Protein AF-A0A7M5V2E7-F1 (afdb_monomer_lite)

Sequence (126 aa):
MYTEDYQVAAVKSYFPLFDEYKKSYFVGEMIWNFADFATAQGTTRVAGNKKGLFTRSRQPKRIAYVIRERYRKMPSLNLVHTTDEEKKRTTANTKSLEEYDDLTDYNGETYYDQDFYERRCVGRWS

Secondary structure (DSSP, 8-state):
---HHHHHHHHHTTHHHHHHHTTTT------S-SB-B----BTTBTTSB---SB-TTSPBPHHHHHHHHHHHTSPP-------TTTHHHHTT----GGG----S-TT------HHHHH--------

Foldseek 3Di:
DDDLVVLQVVVVVCVVVLVVCVVPDRDDDDFPDQEFDADPDDPPAPRGDHRHCAYPQQAGGPNVVVVVVVVVLDDDPPPPPDDPVCVVVVVVPPDDSVVPPDCADVVRDRDPPPVSRVDRPPPPPD

Structure (mmCIF, N/CA/C/O backbone):
data_AF-A0A7M5V2E7-F1
#
_entry.id   AF-A0A7M5V2E7-F1
#
loop_
_atom_site.group_PDB
_atom_site.id
_atom_site.type_symbol
_atom_site.label_atom_id
_atom_site.label_alt_id
_atom_site.label_comp_id
_atom_site.label_asym_id
_atom_site.label_entity_id
_atom_site.label_seq_id
_atom_site.pdbx_PDB_ins_code
_atom_site.Cartn_x
_atom_site.Cartn_y
_atom_site.Cartn_z
_atom_site.occupancy
_atom_site.B_iso_or_equiv
_atom_site.auth_seq_id
_atom_site.auth_comp_id
_atom_site.auth_asym_id
_atom_site.auth_atom_id
_atom_site.pdbx_PDB_model_num
ATOM 1 N N . MET A 1 1 ? 8.260 -18.261 -7.944 1.00 64.12 1 MET A N 1
ATOM 2 C CA . MET A 1 1 ? 7.576 -17.304 -8.844 1.00 64.12 1 MET A CA 1
ATOM 3 C C . MET A 1 1 ? 6.959 -16.202 -7.992 1.00 64.12 1 MET A C 1
ATOM 5 O O . MET A 1 1 ? 6.424 -16.531 -6.943 1.00 64.12 1 MET A O 1
ATOM 9 N N . TYR A 1 2 ? 7.064 -14.929 -8.385 1.00 83.62 2 TYR A N 1
ATOM 10 C CA . TYR A 1 2 ? 6.437 -13.807 -7.667 1.00 83.62 2 TYR A CA 1
ATOM 11 C C . TYR A 1 2 ? 5.111 -13.452 -8.345 1.00 83.62 2 TYR A C 1
ATOM 13 O O . TYR A 1 2 ? 5.100 -13.258 -9.558 1.00 83.62 2 TYR A O 1
ATOM 21 N N . THR A 1 3 ? 4.012 -13.384 -7.589 1.00 92.19 3 THR A N 1
ATOM 22 C CA . THR A 1 3 ? 2.657 -13.165 -8.126 1.00 92.19 3 THR A CA 1
ATOM 23 C C . THR A 1 3 ? 1.930 -12.041 -7.392 1.00 92.19 3 THR A C 1
ATOM 25 O O . THR A 1 3 ? 2.241 -11.738 -6.237 1.00 92.19 3 THR A O 1
ATOM 28 N N . GLU A 1 4 ? 0.940 -11.430 -8.049 1.00 88.88 4 GLU A N 1
ATOM 29 C CA . GLU A 1 4 ? 0.069 -10.438 -7.402 1.00 88.88 4 GLU A CA 1
ATOM 30 C C . GLU A 1 4 ? -0.760 -11.055 -6.269 1.00 88.88 4 GLU A C 1
ATOM 32 O O . GLU A 1 4 ? -0.949 -10.431 -5.228 1.00 88.88 4 GLU A O 1
ATOM 37 N N . ASP A 1 5 ? -1.184 -12.309 -6.420 1.00 89.94 5 ASP A N 1
ATOM 38 C CA . ASP A 1 5 ? -1.934 -13.029 -5.388 1.00 89.94 5 ASP A CA 1
ATOM 39 C C . ASP A 1 5 ? -1.112 -13.231 -4.118 1.00 89.94 5 ASP A C 1
ATOM 41 O O . ASP A 1 5 ? -1.623 -13.055 -3.011 1.00 89.94 5 ASP A O 1
ATOM 45 N N . TYR A 1 6 ? 0.183 -13.522 -4.269 1.00 93.81 6 TYR A N 1
ATO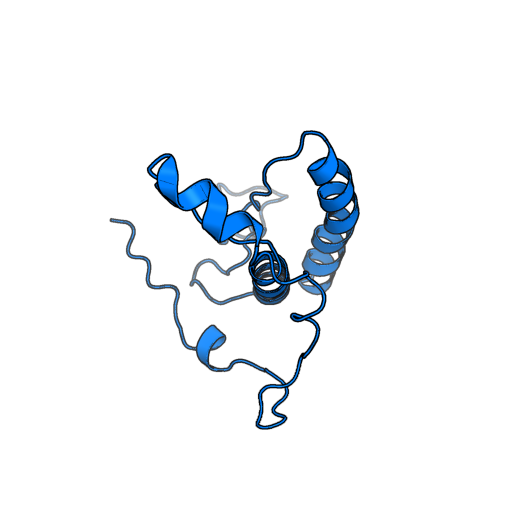M 46 C CA . TYR A 1 6 ? 1.093 -13.601 -3.136 1.00 93.81 6 TYR A CA 1
ATOM 47 C C . TYR A 1 6 ? 1.261 -12.237 -2.456 1.00 93.81 6 TYR A C 1
ATOM 49 O O . TYR A 1 6 ? 1.233 -12.165 -1.230 1.00 93.81 6 TYR A O 1
ATOM 57 N N . GLN A 1 7 ? 1.377 -11.147 -3.225 1.00 93.50 7 GLN A N 1
ATOM 58 C CA . GLN A 1 7 ? 1.426 -9.792 -2.663 1.00 93.50 7 GLN A CA 1
ATOM 59 C C . GLN A 1 7 ? 0.164 -9.487 -1.841 1.00 93.50 7 GLN A C 1
ATOM 61 O O . GLN A 1 7 ? 0.265 -8.961 -0.734 1.00 93.50 7 GLN A O 1
ATOM 66 N N . VAL A 1 8 ? -1.016 -9.854 -2.351 1.00 93.38 8 VAL A N 1
ATOM 67 C CA . VAL A 1 8 ? -2.289 -9.697 -1.636 1.00 93.38 8 VAL A CA 1
ATOM 68 C C . VAL A 1 8 ? -2.316 -10.515 -0.349 1.00 93.38 8 VAL A C 1
ATOM 70 O O . VAL A 1 8 ? -2.638 -9.964 0.703 1.00 93.38 8 VAL A O 1
ATOM 73 N N . ALA A 1 9 ? -1.970 -11.801 -0.411 1.00 93.38 9 ALA A N 1
ATOM 74 C CA . ALA A 1 9 ? -1.981 -12.685 0.751 1.00 93.38 9 ALA A CA 1
ATOM 75 C C . ALA A 1 9 ? -1.009 -12.209 1.842 1.00 93.38 9 ALA A C 1
ATOM 77 O O . ALA A 1 9 ? -1.395 -12.106 3.005 1.00 93.38 9 ALA A O 1
ATOM 78 N N . ALA A 1 10 ? 0.216 -11.847 1.451 1.00 93.94 10 ALA A N 1
ATOM 79 C CA . ALA A 1 10 ? 1.246 -11.376 2.368 1.00 93.94 10 ALA A CA 1
ATOM 80 C C . ALA A 1 10 ? 0.859 -10.062 3.056 1.00 93.94 10 ALA A C 1
ATOM 82 O O . ALA A 1 10 ? 1.109 -9.893 4.240 1.00 93.94 10 ALA A O 1
ATOM 83 N N . VAL A 1 11 ? 0.236 -9.117 2.346 1.00 94.31 11 VAL A N 1
ATOM 84 C CA . VAL A 1 11 ? -0.195 -7.861 2.977 1.00 94.31 11 VAL A CA 1
ATOM 85 C C . VAL A 1 11 ? -1.410 -8.091 3.881 1.00 94.31 11 VAL A C 1
ATOM 87 O O . VAL A 1 11 ? -1.439 -7.586 5.002 1.00 94.31 11 VAL A O 1
ATOM 90 N N . LYS A 1 12 ? -2.381 -8.906 3.443 1.00 94.19 12 LYS A N 1
ATOM 91 C CA . LYS A 1 12 ? -3.580 -9.227 4.234 1.00 94.19 12 LYS A CA 1
ATOM 92 C C . LYS A 1 12 ? -3.260 -9.905 5.563 1.00 94.19 12 LYS A C 1
ATOM 94 O O . LYS A 1 12 ? -3.975 -9.661 6.530 1.00 94.19 12 LYS A O 1
ATOM 99 N N . SER A 1 13 ? -2.199 -10.710 5.643 1.00 95.56 13 SER A N 1
ATOM 100 C CA . SER A 1 13 ? -1.828 -11.373 6.900 1.00 95.56 13 SER A CA 1
ATOM 101 C C . SER A 1 13 ? -1.414 -10.403 8.010 1.00 95.56 13 SER A C 1
ATOM 103 O O . SER A 1 13 ? -1.485 -10.770 9.177 1.00 95.56 13 SER A O 1
ATOM 105 N N . TYR A 1 14 ? -1.008 -9.170 7.683 1.00 95.06 14 TYR A N 1
ATOM 106 C CA . TYR A 1 14 ? -0.656 -8.166 8.692 1.00 95.06 14 TYR A CA 1
ATOM 107 C C . TYR A 1 14 ? -1.868 -7.425 9.270 1.00 95.06 14 TYR A C 1
ATOM 109 O O . TYR A 1 14 ? -1.781 -6.894 10.374 1.00 95.06 14 TYR A O 1
ATOM 117 N N . PHE A 1 15 ? -2.998 -7.385 8.557 1.00 94.31 15 PHE A N 1
ATOM 118 C CA . PHE A 1 15 ? -4.155 -6.579 8.960 1.00 94.31 15 PHE A CA 1
ATOM 119 C C . PHE A 1 15 ? -4.699 -6.917 10.355 1.00 94.31 15 PHE A C 1
ATOM 121 O O . PHE A 1 15 ? -4.881 -5.975 11.125 1.00 94.31 15 PHE A O 1
ATOM 128 N N . PRO A 1 16 ? -4.886 -8.199 10.738 1.00 93.12 16 PRO A N 1
ATOM 129 C CA . PRO A 1 16 ? -5.383 -8.530 12.073 1.00 93.12 16 PRO A CA 1
ATOM 130 C C . PRO A 1 16 ? -4.449 -8.048 13.187 1.00 93.12 16 PRO A C 1
ATOM 132 O O . PRO A 1 16 ? -4.918 -7.531 14.195 1.00 93.12 16 PRO A O 1
ATOM 135 N N . LEU A 1 17 ? -3.131 -8.148 12.977 1.00 94.88 17 LEU A N 1
ATOM 136 C CA . LEU A 1 17 ? -2.127 -7.684 13.939 1.00 94.88 17 LEU A CA 1
ATOM 137 C C . LEU A 1 17 ? -2.158 -6.162 14.086 1.00 94.88 17 LEU A C 1
ATOM 139 O O . LEU A 1 17 ? -2.095 -5.640 15.196 1.00 94.88 17 LEU A O 1
ATOM 143 N N . PHE A 1 18 ? -2.286 -5.434 12.974 1.00 94.19 18 PHE A N 1
ATOM 144 C CA . PHE A 1 18 ? -2.426 -3.980 13.026 1.00 94.19 18 PHE A CA 1
ATOM 145 C C . PHE A 1 18 ? -3.700 -3.573 13.762 1.00 94.19 18 PHE A C 1
ATOM 147 O O . PHE A 1 18 ? -3.660 -2.653 14.570 1.00 94.19 18 PHE A O 1
ATOM 154 N N . ASP A 1 19 ? -4.813 -4.266 13.532 1.00 91.19 19 ASP A N 1
ATOM 155 C CA . ASP A 1 19 ? -6.086 -3.955 14.184 1.00 91.19 19 ASP A CA 1
ATOM 156 C C . ASP A 1 19 ? -6.084 -4.315 15.680 1.00 91.19 19 ASP A C 1
ATOM 158 O O . ASP A 1 19 ? -6.719 -3.628 16.482 1.00 91.19 19 ASP A O 1
ATOM 162 N N . GLU A 1 20 ? -5.313 -5.326 16.086 1.00 92.88 20 GLU A N 1
ATOM 163 C CA . GLU A 1 20 ? -5.040 -5.617 17.494 1.00 92.88 20 GLU A CA 1
ATOM 164 C C . GLU A 1 20 ? -4.211 -4.503 18.147 1.00 92.88 20 GLU A C 1
ATOM 166 O O . GLU A 1 20 ? -4.619 -3.943 19.167 1.00 92.88 20 GLU A O 1
ATOM 171 N N . TYR A 1 21 ? -3.086 -4.116 17.539 1.00 92.62 21 TYR A N 1
ATOM 172 C CA . TYR A 1 21 ? -2.195 -3.105 18.114 1.00 92.62 21 TYR A CA 1
ATOM 173 C C . TYR A 1 21 ? -2.748 -1.677 18.043 1.00 92.62 21 TYR A C 1
ATOM 175 O O . TYR A 1 21 ? -2.341 -0.826 18.841 1.00 92.62 21 TYR A O 1
ATOM 183 N N . LYS A 1 22 ? -3.710 -1.398 17.152 1.00 90.00 22 LYS A N 1
ATOM 184 C CA . LYS A 1 22 ? -4.435 -0.112 17.111 1.00 90.00 22 LYS A CA 1
ATOM 185 C C . LYS A 1 22 ? -5.164 0.196 18.413 1.00 90.00 22 LYS A C 1
ATOM 187 O O . LYS A 1 22 ? -5.376 1.361 18.727 1.00 90.00 22 LYS A O 1
ATOM 192 N N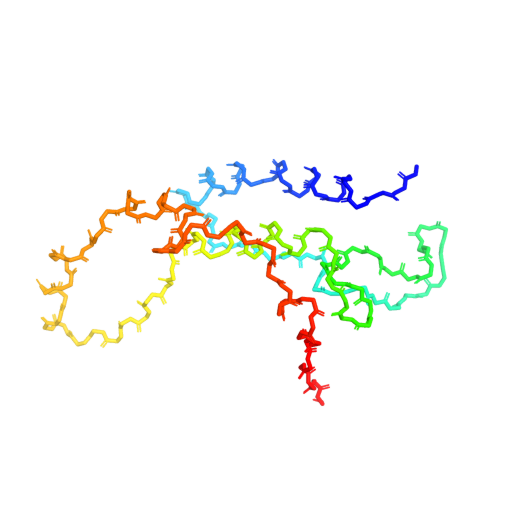 . LYS A 1 23 ? -5.523 -0.833 19.187 1.00 87.88 23 LYS A N 1
ATOM 193 C CA . LYS A 1 23 ? -6.205 -0.680 20.479 1.00 87.88 23 LYS A CA 1
ATOM 194 C C . LYS A 1 23 ? -5.289 -0.151 21.586 1.00 87.88 23 LYS A C 1
ATOM 196 O O . LYS A 1 23 ? -5.795 0.225 22.637 1.00 87.88 23 LYS A O 1
ATOM 201 N N . SER A 1 24 ? -3.970 -0.158 21.383 1.00 91.19 24 SER A N 1
ATOM 202 C CA . SER A 1 24 ? -2.994 0.174 22.426 1.00 91.19 24 SER A CA 1
ATOM 203 C C . SER A 1 24 ? -2.037 1.297 22.031 1.00 91.19 24 SER A C 1
ATOM 205 O O . SER A 1 24 ? -2.020 2.329 22.692 1.00 91.19 24 SER A O 1
ATOM 207 N N . TYR A 1 25 ? -1.230 1.118 20.983 1.00 89.75 25 TYR A N 1
ATOM 208 C CA . TYR A 1 25 ? -0.154 2.065 20.643 1.00 89.75 25 TYR A CA 1
ATOM 209 C C . TYR A 1 25 ? 0.085 2.258 19.140 1.00 89.75 25 TYR A C 1
ATOM 211 O O . TYR A 1 25 ? 0.852 3.137 18.747 1.00 89.75 25 TYR A O 1
ATOM 219 N N . PHE A 1 26 ? -0.530 1.450 18.276 1.00 90.38 26 PHE A N 1
ATOM 220 C CA . PHE A 1 26 ? -0.296 1.525 16.837 1.00 90.38 26 PHE A CA 1
ATOM 221 C C . PHE A 1 26 ? -1.198 2.578 16.187 1.00 90.38 26 PHE A C 1
ATOM 223 O O . PHE A 1 26 ? -2.401 2.387 16.048 1.00 90.38 26 PHE A O 1
ATOM 230 N N . VAL A 1 27 ? -0.610 3.694 15.760 1.00 88.19 27 VAL A N 1
ATOM 231 C CA . VAL A 1 27 ? -1.367 4.866 15.281 1.00 88.19 27 VAL A CA 1
ATOM 232 C C . VAL A 1 27 ? -1.519 4.949 13.761 1.00 88.19 27 VAL A C 1
ATOM 234 O O . VAL A 1 27 ? -2.274 5.785 13.272 1.00 88.19 27 VAL A O 1
ATOM 237 N N . GLY A 1 28 ? -0.827 4.108 12.987 1.00 89.69 28 GLY A N 1
ATOM 238 C CA . GLY A 1 28 ? -0.922 4.176 11.530 1.00 89.69 28 GLY A CA 1
ATOM 239 C C . GLY A 1 28 ? -0.100 3.137 10.777 1.00 89.69 28 GLY A C 1
ATOM 240 O O . GLY A 1 28 ? 0.898 2.622 11.271 1.00 89.69 28 GLY A O 1
ATOM 241 N N . GLU A 1 29 ? -0.524 2.862 9.545 1.00 92.25 29 GLU A N 1
ATOM 242 C CA . GLU A 1 29 ? 0.101 1.916 8.620 1.00 92.25 29 GLU A CA 1
ATOM 243 C C . GLU A 1 29 ? 0.448 2.612 7.292 1.00 92.25 29 GLU A C 1
ATOM 245 O O . GLU A 1 29 ? -0.410 3.197 6.628 1.00 92.25 29 GLU A O 1
ATOM 250 N N . MET A 1 30 ? 1.722 2.551 6.891 1.00 92.88 30 MET A N 1
ATOM 251 C CA . MET A 1 30 ? 2.208 3.115 5.629 1.00 92.88 30 MET A CA 1
ATOM 252 C C . MET A 1 30 ? 2.895 2.035 4.797 1.00 92.88 30 MET A C 1
ATOM 254 O O . MET A 1 30 ? 3.877 1.426 5.219 1.00 92.88 30 MET A O 1
ATOM 258 N N . ILE A 1 31 ? 2.373 1.795 3.595 1.00 93.31 31 ILE A N 1
ATOM 259 C CA . ILE A 1 31 ? 2.818 0.687 2.749 1.00 93.31 31 ILE A CA 1
ATOM 260 C C . ILE A 1 31 ? 4.039 1.084 1.928 1.00 93.31 31 ILE A C 1
ATOM 262 O O . ILE A 1 31 ? 4.041 2.092 1.220 1.00 93.31 31 ILE A O 1
ATOM 266 N N . TRP A 1 32 ? 5.055 0.221 1.948 1.00 94.62 32 TRP A N 1
ATOM 267 C CA . TRP A 1 32 ? 6.162 0.298 1.008 1.00 94.62 32 TRP A CA 1
ATOM 268 C C . TRP A 1 32 ? 5.865 -0.534 -0.251 1.00 94.62 32 TRP A C 1
ATOM 270 O O . TRP A 1 32 ? 5.811 -1.758 -0.182 1.00 94.62 32 TRP A O 1
ATOM 280 N N . ASN A 1 33 ? 5.712 0.046 -1.437 1.00 94.75 33 ASN A N 1
ATOM 281 C CA . ASN A 1 33 ? 5.766 1.472 -1.786 1.00 94.75 33 ASN A CA 1
ATOM 282 C C . ASN A 1 33 ? 4.468 1.853 -2.511 1.00 94.75 33 ASN A C 1
ATOM 284 O O . ASN A 1 33 ? 3.721 0.989 -2.967 1.00 94.75 33 ASN A O 1
ATOM 288 N N . PHE A 1 34 ? 4.206 3.145 -2.657 1.00 95.88 34 PHE A N 1
ATOM 289 C CA . PHE A 1 34 ? 3.140 3.630 -3.513 1.00 95.88 34 PHE A CA 1
ATOM 290 C C . PHE A 1 34 ? 3.282 3.088 -4.946 1.00 95.88 34 PHE A C 1
ATOM 292 O O . PHE A 1 34 ? 2.348 2.478 -5.454 1.00 95.88 34 PHE A O 1
ATOM 299 N N . ALA A 1 35 ? 4.452 3.185 -5.586 1.00 96.12 35 ALA A N 1
ATOM 300 C CA . ALA A 1 35 ? 4.656 2.571 -6.902 1.00 96.12 35 ALA A CA 1
ATOM 301 C C . ALA A 1 35 ? 6.025 1.930 -7.084 1.00 96.12 35 ALA A C 1
ATOM 303 O O . ALA A 1 35 ? 6.978 2.215 -6.360 1.00 96.12 35 ALA A O 1
ATOM 304 N N . ASP A 1 36 ? 6.106 1.076 -8.099 1.00 95.50 36 ASP A N 1
ATOM 305 C CA . ASP A 1 36 ? 7.366 0.516 -8.565 1.00 95.50 36 ASP A CA 1
ATOM 306 C C . ASP A 1 36 ? 8.325 1.627 -9.009 1.00 95.50 36 ASP A C 1
ATOM 308 O O . ASP A 1 36 ? 7.941 2.575 -9.700 1.00 95.50 36 ASP A O 1
ATOM 312 N N . PHE A 1 37 ? 9.598 1.480 -8.653 1.00 94.06 37 PHE A N 1
ATOM 313 C CA . PHE A 1 37 ? 10.635 2.468 -8.945 1.00 94.06 37 PHE A CA 1
ATOM 314 C C . PHE A 1 37 ? 11.934 1.802 -9.408 1.00 94.06 37 PHE A C 1
ATOM 316 O O . PHE A 1 37 ? 12.171 0.613 -9.176 1.00 94.06 37 PHE A O 1
ATOM 323 N N . ALA A 1 38 ? 12.770 2.566 -10.112 1.00 93.38 38 ALA A N 1
ATOM 324 C CA . ALA A 1 38 ? 14.040 2.076 -10.634 1.00 93.38 38 ALA A CA 1
ATOM 325 C C . ALA A 1 38 ? 15.077 1.923 -9.510 1.00 93.38 38 ALA A C 1
ATOM 327 O O . ALA A 1 38 ? 15.165 2.758 -8.616 1.00 93.38 38 ALA A O 1
ATOM 328 N N . THR A 1 39 ? 15.882 0.865 -9.574 1.00 91.69 39 THR A N 1
ATOM 329 C CA . THR A 1 39 ? 17.026 0.648 -8.677 1.00 91.69 39 THR A CA 1
ATOM 330 C C . THR A 1 39 ? 18.247 0.273 -9.502 1.00 91.69 39 THR A C 1
ATOM 332 O O . THR A 1 39 ? 18.101 -0.139 -10.655 1.00 91.69 39 THR A O 1
ATOM 335 N N . ALA A 1 40 ? 19.436 0.337 -8.898 1.00 90.31 40 ALA A N 1
ATOM 336 C CA . ALA A 1 40 ? 20.615 -0.314 -9.461 1.00 90.31 40 ALA A CA 1
ATOM 337 C C . ALA A 1 40 ? 20.333 -1.804 -9.740 1.00 90.31 40 ALA A C 1
ATOM 339 O O . ALA A 1 40 ? 19.474 -2.423 -9.091 1.00 90.31 40 ALA A O 1
ATOM 340 N N . GLN A 1 41 ? 21.039 -2.359 -10.726 1.00 86.50 41 GLN A N 1
ATOM 341 C CA . GLN A 1 41 ? 20.932 -3.773 -11.064 1.00 86.50 41 GLN A CA 1
ATOM 342 C C . GLN A 1 41 ? 21.418 -4.630 -9.894 1.00 86.50 41 GLN A C 1
ATOM 344 O O . GLN A 1 41 ? 22.401 -4.315 -9.229 1.00 86.50 41 GLN A O 1
ATOM 349 N N . GLY A 1 42 ? 20.707 -5.721 -9.638 1.00 84.88 42 GLY A N 1
ATOM 350 C CA . GLY A 1 42 ? 21.056 -6.671 -8.595 1.00 84.88 42 GLY A CA 1
ATOM 351 C C . GLY A 1 42 ? 20.257 -7.953 -8.757 1.00 84.88 42 GLY A C 1
ATOM 352 O O . GLY A 1 42 ? 19.161 -7.946 -9.318 1.00 84.88 42 GLY A O 1
ATOM 353 N N . THR A 1 43 ? 20.785 -9.054 -8.231 1.00 85.50 43 THR A N 1
ATOM 354 C CA . THR A 1 43 ? 20.181 -10.394 -8.347 1.00 85.50 43 THR A CA 1
ATOM 355 C C . THR A 1 43 ? 18.763 -10.470 -7.769 1.00 85.50 43 THR A C 1
ATOM 357 O O . THR A 1 43 ? 17.941 -11.247 -8.239 1.00 85.50 43 THR A O 1
ATOM 360 N N . THR A 1 44 ? 18.435 -9.615 -6.794 1.00 86.56 44 THR A N 1
ATOM 361 C CA . THR A 1 44 ? 17.107 -9.522 -6.155 1.00 86.56 44 THR A CA 1
ATOM 362 C C . THR A 1 44 ? 16.247 -8.361 -6.679 1.00 86.56 44 THR A C 1
ATOM 364 O O . THR A 1 44 ? 15.236 -7.997 -6.067 1.00 86.56 44 THR A O 1
ATOM 367 N N . ARG A 1 45 ? 16.659 -7.714 -7.778 1.00 82.31 45 ARG A N 1
ATOM 368 C CA . ARG A 1 45 ? 16.026 -6.515 -8.349 1.00 82.31 45 ARG A CA 1
ATOM 369 C C . ARG A 1 45 ? 15.648 -6.764 -9.802 1.00 82.31 45 ARG A C 1
ATOM 371 O O . ARG A 1 45 ? 16.345 -6.360 -10.729 1.00 82.31 45 ARG A O 1
ATOM 378 N N . VAL A 1 46 ? 14.510 -7.427 -9.994 1.00 81.62 46 VAL A N 1
ATOM 379 C CA . VAL A 1 46 ? 13.964 -7.727 -11.323 1.00 81.62 46 VAL A CA 1
ATOM 380 C C . VAL A 1 46 ? 13.464 -6.433 -11.972 1.00 81.62 46 VAL A C 1
ATOM 382 O O . VAL A 1 46 ? 12.331 -6.003 -11.747 1.00 81.62 46 VAL A O 1
ATOM 385 N N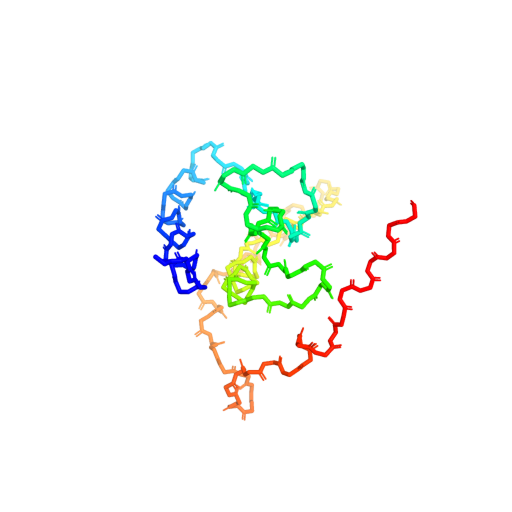 . ALA A 1 47 ? 14.337 -5.790 -12.752 1.00 81.75 47 ALA A N 1
ATOM 386 C CA . ALA A 1 47 ? 14.079 -4.510 -13.415 1.00 81.75 47 ALA A CA 1
ATOM 387 C C . ALA A 1 47 ? 13.572 -3.415 -12.446 1.00 81.75 47 ALA A C 1
ATOM 389 O O . ALA A 1 47 ? 12.583 -2.726 -12.718 1.00 81.75 47 ALA A O 1
ATOM 390 N N . GLY A 1 48 ? 14.243 -3.281 -11.296 1.00 89.25 48 GLY A N 1
ATOM 391 C CA . GLY A 1 48 ? 13.918 -2.308 -10.249 1.00 89.25 48 GLY A CA 1
ATOM 392 C C . GLY A 1 48 ? 13.229 -2.908 -9.018 1.00 89.25 48 GLY A C 1
ATOM 393 O O . GLY A 1 48 ? 13.293 -4.112 -8.756 1.00 89.25 48 GLY A O 1
ATOM 394 N N . ASN A 1 49 ? 12.565 -2.050 -8.241 1.00 92.06 49 ASN A N 1
ATOM 395 C CA . ASN A 1 49 ? 11.711 -2.442 -7.124 1.00 92.06 49 ASN A CA 1
ATOM 396 C C . ASN A 1 49 ? 10.272 -2.676 -7.613 1.00 92.06 49 ASN A C 1
ATOM 398 O O . ASN A 1 49 ? 9.701 -1.815 -8.279 1.00 92.06 49 ASN A O 1
ATOM 402 N N . LYS A 1 50 ? 9.697 -3.832 -7.257 1.00 92.94 50 LYS A N 1
ATOM 403 C CA . LYS A 1 50 ? 8.352 -4.271 -7.672 1.00 92.94 50 LYS A CA 1
ATOM 404 C C . LYS A 1 50 ? 7.328 -4.366 -6.531 1.00 92.94 50 LYS A C 1
ATOM 406 O O . LYS A 1 50 ? 6.301 -5.024 -6.676 1.00 92.94 50 LYS A O 1
ATOM 411 N N . LYS A 1 51 ? 7.613 -3.741 -5.382 1.00 93.94 51 LYS A N 1
ATOM 412 C CA . LYS A 1 51 ? 6.752 -3.743 -4.181 1.00 93.94 51 LYS A CA 1
ATOM 413 C C . LYS A 1 51 ? 5.632 -2.699 -4.236 1.00 93.94 51 LYS A C 1
ATOM 415 O O . LYS A 1 51 ? 4.894 -2.563 -3.269 1.00 93.94 51 LYS A O 1
ATOM 420 N N . GLY A 1 52 ? 5.518 -1.946 -5.330 1.00 95.38 52 GLY A N 1
ATOM 421 C CA . GLY A 1 52 ? 4.508 -0.911 -5.482 1.00 95.38 52 GLY A CA 1
ATOM 422 C C . GLY A 1 52 ? 3.087 -1.461 -5.397 1.00 95.38 52 GLY A C 1
ATOM 423 O O . GLY A 1 52 ? 2.830 -2.553 -5.916 1.00 95.38 52 GLY A O 1
ATOM 424 N N . LEU A 1 53 ? 2.172 -0.684 -4.810 1.00 95.56 53 LEU A N 1
ATOM 425 C CA . LEU A 1 53 ? 0.725 -0.851 -5.004 1.00 95.56 53 LEU A CA 1
ATOM 426 C C . LEU A 1 53 ? 0.342 -0.599 -6.467 1.00 95.56 53 LEU A C 1
ATOM 428 O O . LEU A 1 53 ? -0.529 -1.266 -7.022 1.00 95.56 53 LEU A O 1
ATOM 432 N N . PHE A 1 54 ? 1.046 0.340 -7.093 1.00 96.06 54 PHE A N 1
ATOM 433 C CA . PHE A 1 54 ? 0.931 0.670 -8.502 1.00 96.06 54 PHE A CA 1
ATOM 434 C C . PHE A 1 54 ? 2.187 0.245 -9.267 1.00 96.06 54 PHE A C 1
ATOM 436 O O . PHE A 1 54 ? 3.300 0.183 -8.732 1.00 96.06 54 PHE A O 1
ATOM 443 N N . THR A 1 55 ? 2.025 -0.004 -10.561 1.00 93.94 55 THR A N 1
ATOM 444 C CA . THR A 1 55 ? 3.154 -0.083 -11.488 1.00 93.94 55 THR A CA 1
ATOM 445 C C . THR A 1 55 ? 3.845 1.279 -11.598 1.00 93.94 55 THR A C 1
ATOM 447 O O . THR A 1 55 ? 3.306 2.317 -11.203 1.00 93.94 55 THR A O 1
ATOM 450 N N . ARG A 1 56 ? 5.041 1.307 -12.197 1.00 93.06 56 ARG A N 1
ATOM 451 C CA . ARG A 1 56 ? 5.777 2.560 -12.438 1.00 93.06 56 ARG A CA 1
ATOM 452 C C . ARG A 1 56 ? 4.962 3.558 -13.275 1.00 93.06 56 ARG A C 1
ATOM 454 O O . ARG A 1 56 ? 5.056 4.759 -13.047 1.00 93.06 56 ARG A O 1
ATOM 461 N N . SER A 1 57 ? 4.121 3.056 -14.182 1.00 93.62 57 SER A N 1
ATOM 462 C CA . SER A 1 57 ? 3.203 3.840 -15.024 1.00 93.62 57 SER A CA 1
ATOM 463 C C . SER A 1 57 ? 1.883 4.199 -14.328 1.00 93.62 57 SER A C 1
ATOM 465 O O . SER A 1 57 ? 0.933 4.606 -14.992 1.00 93.62 57 SER A O 1
ATOM 467 N N . ARG A 1 58 ? 1.811 4.038 -12.998 1.00 94.19 58 ARG A N 1
ATOM 46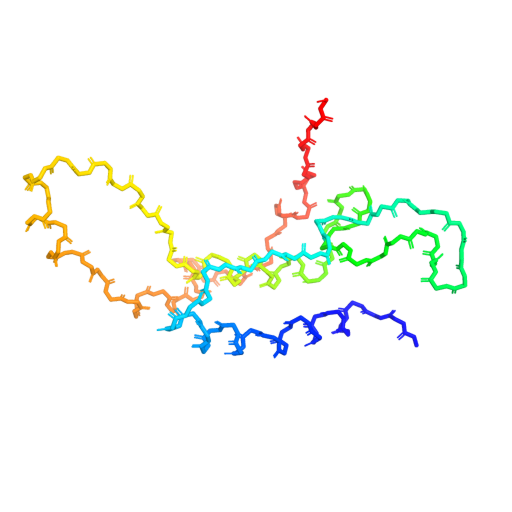8 C CA . ARG A 1 58 ? 0.636 4.339 -12.162 1.00 94.19 58 ARG A CA 1
ATOM 469 C C . ARG A 1 58 ? -0.609 3.521 -12.505 1.00 94.19 58 ARG A C 1
ATOM 471 O O . ARG A 1 58 ? -1.715 3.958 -12.222 1.00 94.19 58 ARG A O 1
ATOM 478 N N . GLN A 1 59 ? -0.423 2.333 -13.078 1.00 93.00 59 GLN A N 1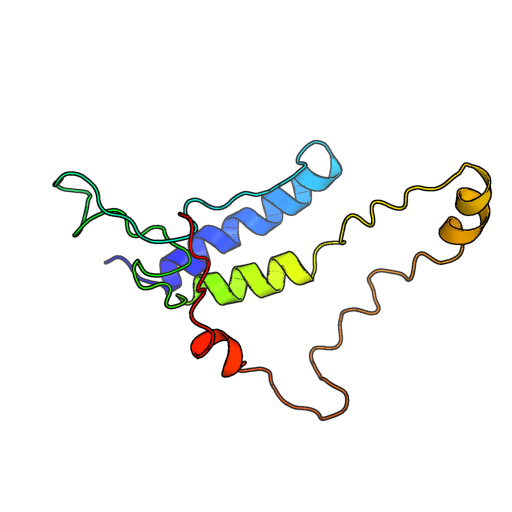
ATOM 479 C CA . GLN A 1 59 ? -1.513 1.371 -13.243 1.00 93.00 59 GLN A CA 1
ATOM 480 C C . GLN A 1 59 ? -1.682 0.570 -11.947 1.00 93.00 59 GLN A C 1
ATOM 482 O O . GLN A 1 59 ? -0.666 0.149 -11.379 1.00 93.00 59 GLN A O 1
ATOM 487 N N . PRO A 1 60 ? -2.909 0.386 -11.444 1.00 94.69 60 PRO A N 1
ATOM 488 C CA . PRO A 1 60 ? -3.140 -0.316 -10.188 1.00 94.69 60 PRO A CA 1
ATOM 489 C C . PRO A 1 60 ? -2.853 -1.816 -10.313 1.00 94.69 60 PRO A C 1
ATOM 491 O O . PRO A 1 60 ? -3.242 -2.445 -11.293 1.00 94.69 60 PRO A O 1
ATOM 494 N N . LYS A 1 61 ? -2.210 -2.399 -9.296 1.00 92.56 61 LYS A N 1
ATOM 495 C CA . LYS A 1 61 ? -2.139 -3.861 -9.113 1.00 92.56 61 LYS A CA 1
ATOM 496 C C . LYS A 1 61 ? -3.304 -4.343 -8.251 1.00 92.56 61 LYS A C 1
ATOM 498 O O . LYS A 1 61 ? -3.945 -3.535 -7.574 1.00 92.56 61 LYS A O 1
ATOM 503 N N . ARG A 1 62 ? -3.528 -5.659 -8.162 1.00 92.44 62 ARG A N 1
ATOM 504 C CA . ARG A 1 62 ? -4.603 -6.245 -7.335 1.00 92.44 62 ARG A CA 1
ATOM 505 C C . ARG A 1 62 ? -4.603 -5.759 -5.877 1.00 92.44 62 ARG A C 1
ATOM 507 O O . ARG A 1 62 ? -5.663 -5.518 -5.303 1.00 92.44 62 ARG A O 1
ATOM 514 N N . ILE A 1 63 ? -3.425 -5.563 -5.279 1.00 94.19 63 ILE A N 1
ATOM 515 C CA . ILE A 1 63 ? -3.298 -5.074 -3.897 1.00 94.19 63 ILE A CA 1
ATOM 516 C C . ILE A 1 63 ? -3.849 -3.651 -3.702 1.00 94.19 63 ILE A C 1
ATOM 518 O O . ILE A 1 63 ? -4.343 -3.345 -2.619 1.00 94.19 63 ILE A O 1
ATOM 522 N N . ALA A 1 64 ? -3.822 -2.790 -4.727 1.00 94.25 64 ALA A N 1
ATOM 523 C CA . ALA A 1 64 ? -4.298 -1.411 -4.614 1.00 94.25 64 ALA A CA 1
ATOM 524 C C . ALA A 1 64 ? -5.790 -1.359 -4.252 1.00 94.25 64 ALA A C 1
ATOM 526 O O . ALA A 1 64 ? -6.188 -0.575 -3.393 1.00 94.25 64 ALA A O 1
ATOM 527 N N . TYR A 1 65 ? -6.589 -2.256 -4.836 1.00 93.06 65 TYR A N 1
ATOM 528 C CA . TYR A 1 65 ? -8.013 -2.400 -4.529 1.00 93.06 65 TYR A CA 1
ATOM 529 C C . TYR A 1 65 ? -8.237 -2.848 -3.083 1.00 93.06 65 TYR A C 1
ATOM 531 O O . TYR A 1 65 ? -9.040 -2.262 -2.368 1.00 93.06 65 TYR A O 1
ATOM 539 N N . VAL A 1 66 ? -7.467 -3.831 -2.610 1.00 93.56 66 VAL A N 1
ATOM 540 C CA . VAL A 1 66 ? -7.569 -4.331 -1.229 1.00 93.56 66 VAL A CA 1
ATOM 541 C C . VAL A 1 66 ? -7.271 -3.228 -0.208 1.00 93.56 66 VAL A C 1
ATOM 543 O O . VAL A 1 66 ? -7.971 -3.110 0.796 1.00 93.56 66 VAL A O 1
ATOM 546 N N . ILE A 1 67 ? -6.245 -2.414 -0.462 1.00 93.75 67 ILE A N 1
ATOM 547 C CA . ILE A 1 67 ? -5.866 -1.303 0.419 1.00 93.75 67 ILE A CA 1
ATOM 548 C C . ILE A 1 67 ? -6.891 -0.176 0.386 1.00 93.75 67 ILE A C 1
ATOM 550 O O . ILE A 1 67 ? -7.235 0.349 1.442 1.00 93.75 67 ILE A O 1
ATOM 554 N N . ARG A 1 68 ? -7.418 0.157 -0.797 1.00 92.25 68 ARG A N 1
ATOM 555 C CA . ARG A 1 68 ? -8.499 1.139 -0.959 1.00 92.25 68 ARG A CA 1
ATOM 556 C C . ARG A 1 68 ? -9.699 0.779 -0.085 1.00 92.25 68 ARG A C 1
ATOM 558 O O . ARG A 1 68 ? -10.149 1.622 0.686 1.00 92.25 68 ARG A O 1
ATOM 565 N N . GLU A 1 69 ? -10.160 -0.467 -0.158 1.00 90.31 69 GLU A N 1
ATOM 566 C CA . GLU A 1 69 ? -11.292 -0.938 0.645 1.00 90.31 69 GLU A CA 1
ATOM 567 C C . GLU A 1 69 ? -10.993 -0.890 2.14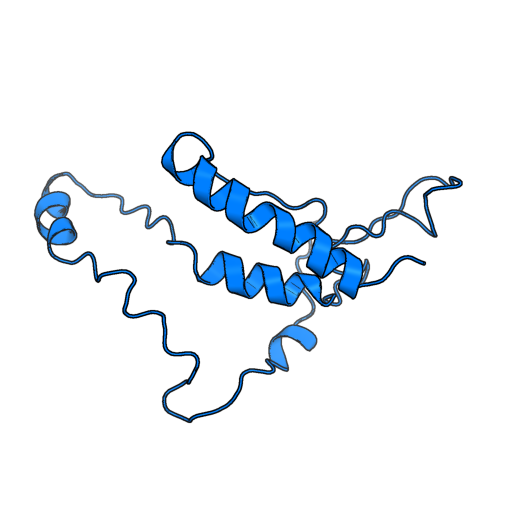4 1.00 90.31 69 GLU A C 1
ATOM 569 O O . GLU A 1 69 ? -11.800 -0.392 2.927 1.00 90.31 69 GLU A O 1
ATOM 574 N N . ARG A 1 70 ? -9.802 -1.334 2.564 1.00 92.31 70 ARG A N 1
ATOM 575 C CA . ARG A 1 70 ? -9.413 -1.285 3.978 1.00 92.31 70 ARG A CA 1
ATOM 576 C C . ARG A 1 70 ? -9.378 0.146 4.514 1.00 92.31 70 ARG A C 1
ATOM 578 O O . ARG A 1 70 ? -9.894 0.393 5.596 1.00 92.31 70 ARG A O 1
ATOM 585 N N . TYR A 1 71 ? -8.763 1.074 3.785 1.00 90.69 71 TYR A N 1
ATOM 586 C CA . TYR A 1 71 ? -8.547 2.442 4.267 1.00 90.69 71 TYR A CA 1
ATOM 587 C C . TYR A 1 71 ? -9.849 3.242 4.305 1.00 90.69 71 TYR A C 1
ATOM 589 O O . TYR A 1 71 ? -10.018 4.075 5.187 1.00 90.69 71 TYR A O 1
ATOM 597 N N . ARG A 1 72 ? -10.796 2.952 3.406 1.00 87.19 72 ARG A N 1
ATOM 598 C CA . ARG A 1 72 ? -12.144 3.542 3.437 1.00 87.19 72 ARG A CA 1
ATOM 599 C C . ARG A 1 72 ? -12.977 3.113 4.633 1.00 87.19 72 ARG A C 1
ATOM 601 O O . ARG A 1 72 ? -13.775 3.902 5.115 1.00 87.19 72 ARG A O 1
ATOM 608 N N . LYS A 1 73 ? -12.783 1.880 5.100 1.00 86.06 73 LYS A N 1
ATOM 609 C CA . LYS A 1 73 ? -13.448 1.359 6.300 1.00 86.06 73 LYS A CA 1
ATOM 610 C C . LYS A 1 73 ? -12.845 1.901 7.597 1.00 86.06 73 LYS A C 1
ATOM 612 O O . LYS A 1 73 ? -13.411 1.677 8.662 1.00 86.06 73 LYS A O 1
ATOM 617 N N . MET A 1 74 ? -11.694 2.578 7.544 1.00 82.94 74 MET A N 1
ATOM 618 C CA . MET A 1 74 ? -11.113 3.182 8.741 1.00 82.94 74 MET A CA 1
ATOM 619 C C . MET A 1 74 ? -11.814 4.504 9.072 1.00 82.94 74 MET A C 1
ATOM 621 O O . MET A 1 74 ? -12.112 5.270 8.154 1.00 82.94 74 MET A O 1
ATOM 625 N N . PRO A 1 75 ? -12.033 4.816 10.363 1.00 76.56 75 PRO A N 1
ATOM 626 C CA . PRO A 1 75 ? -12.601 6.096 10.761 1.00 76.56 75 PRO A CA 1
ATOM 627 C C . PRO A 1 75 ? -11.743 7.246 10.224 1.00 76.56 75 PRO A C 1
ATOM 629 O O . PRO A 1 75 ? -10.536 7.295 10.479 1.00 76.56 75 PRO A O 1
ATOM 632 N N . SER A 1 76 ? -12.351 8.184 9.494 1.00 66.00 76 SER A N 1
ATOM 633 C CA . SER A 1 76 ? -11.670 9.427 9.148 1.00 66.00 76 SER A CA 1
ATOM 634 C C . SER A 1 76 ? -11.439 10.221 10.429 1.00 66.00 76 SER A C 1
ATOM 636 O O . SER A 1 76 ? -12.366 10.433 11.215 1.00 66.00 76 SER A O 1
ATOM 638 N N . LEU A 1 77 ? -10.203 10.678 10.654 1.00 57.59 77 LEU A N 1
ATOM 639 C CA . LEU A 1 77 ? -9.945 11.678 11.684 1.00 57.59 77 LEU A CA 1
ATOM 640 C C . LEU A 1 77 ? -10.668 12.959 11.254 1.00 57.59 77 LEU A C 1
ATOM 642 O O . LEU A 1 77 ? -10.145 13.760 10.480 1.00 57.59 77 LEU A O 1
ATOM 646 N N . ASN A 1 78 ? -11.896 13.142 11.732 1.00 52.28 78 ASN A N 1
ATOM 647 C CA . ASN A 1 78 ? -12.564 14.427 11.659 1.00 52.28 78 ASN A CA 1
ATOM 648 C C . ASN A 1 78 ? -11.816 15.326 12.641 1.00 52.28 78 ASN A C 1
ATOM 650 O O . ASN A 1 78 ? -12.104 15.326 13.838 1.00 52.28 78 ASN A O 1
ATOM 654 N N . LEU A 1 79 ? -10.806 16.045 12.147 1.00 48.12 79 LEU A N 1
ATOM 655 C CA . LEU A 1 79 ? -10.186 17.152 12.866 1.00 48.12 79 LEU A CA 1
ATOM 656 C C . LEU A 1 79 ? -11.226 18.270 12.956 1.00 48.12 79 LEU A C 1
ATOM 658 O O . LEU A 1 79 ? -11.187 19.253 12.221 1.00 48.12 79 LEU A O 1
ATOM 662 N N . VAL A 1 80 ? -12.219 18.078 13.820 1.00 51.09 80 VAL A N 1
ATOM 663 C CA . VAL A 1 80 ? -13.136 19.139 14.192 1.00 51.09 80 VAL A CA 1
ATOM 664 C C . VAL A 1 80 ? -12.307 20.096 15.036 1.00 51.09 80 VAL A C 1
ATOM 666 O O . VAL A 1 80 ? -11.891 19.758 16.144 1.00 51.09 80 VAL A O 1
ATOM 669 N N . HIS A 1 81 ? -12.031 21.285 14.504 1.00 50.38 81 HIS A N 1
ATOM 670 C CA . HIS A 1 81 ? -11.637 22.422 15.328 1.00 50.38 81 HIS A CA 1
ATOM 671 C C . HIS A 1 81 ? -12.846 22.789 16.196 1.00 50.38 81 HIS A C 1
ATOM 673 O O . HIS A 1 81 ? -13.599 23.698 15.871 1.00 50.38 81 HIS A O 1
ATOM 679 N N . THR A 1 82 ? -13.082 22.035 17.271 1.00 45.97 82 THR A N 1
ATOM 680 C CA . THR A 1 82 ? -14.132 22.377 18.228 1.00 45.97 82 THR A CA 1
ATOM 681 C C . THR A 1 82 ? -13.615 23.540 19.056 1.00 45.97 82 THR A C 1
ATOM 683 O O . THR A 1 82 ? -12.644 23.380 19.799 1.00 45.97 82 THR A O 1
ATOM 686 N N . THR A 1 83 ? -14.272 24.690 18.980 1.00 56.78 83 THR A N 1
ATOM 687 C CA . THR A 1 83 ? -14.332 25.550 20.162 1.00 56.78 83 THR A CA 1
ATOM 688 C C . THR A 1 83 ? -15.106 24.788 21.248 1.00 56.78 83 THR A C 1
ATOM 690 O O . THR A 1 83 ? -15.942 23.933 20.939 1.00 56.78 83 THR A O 1
ATOM 693 N N . ASP A 1 84 ? -14.782 25.016 22.522 1.00 54.38 84 ASP A N 1
ATOM 694 C CA . ASP A 1 84 ? -15.181 24.146 23.646 1.00 54.38 84 ASP A CA 1
ATOM 695 C C . ASP A 1 84 ? -16.703 23.912 23.798 1.00 54.38 84 ASP A C 1
ATOM 697 O O . ASP A 1 84 ? -17.126 22.933 24.415 1.00 54.38 84 ASP A O 1
ATOM 701 N N . GLU A 1 85 ? -17.530 24.743 23.166 1.00 54.88 85 GLU A N 1
ATOM 702 C CA . GLU A 1 85 ? -18.995 24.653 23.140 1.00 54.88 85 GLU A CA 1
ATOM 703 C C . GLU A 1 85 ? -19.535 23.488 22.273 1.00 54.88 85 GLU A C 1
ATOM 705 O O . GLU A 1 85 ? -20.557 22.884 22.605 1.00 54.88 85 GLU A O 1
ATOM 710 N N . GLU A 1 86 ? -18.849 23.090 21.192 1.00 53.94 86 GLU A N 1
ATOM 711 C CA . GLU A 1 86 ? -19.354 22.061 20.258 1.00 53.94 86 GLU A CA 1
ATOM 712 C C . GLU A 1 86 ? -19.183 20.619 20.764 1.00 53.94 86 GLU A C 1
ATOM 714 O O . GLU A 1 86 ? -19.935 19.722 20.368 1.00 53.94 86 GLU A O 1
ATOM 719 N N . LYS A 1 87 ? -18.266 20.381 21.715 1.00 50.75 87 LYS A N 1
ATOM 720 C CA . LYS A 1 87 ? -18.006 19.047 22.296 1.00 50.75 87 LYS A CA 1
ATOM 721 C C . LYS A 1 87 ? -19.231 18.402 22.948 1.00 50.75 87 LYS A C 1
ATOM 723 O O . LYS A 1 87 ? -19.314 17.173 22.979 1.00 50.75 87 LYS A O 1
ATOM 728 N N . LYS A 1 88 ? -20.187 19.199 23.442 1.00 46.47 88 LYS A N 1
ATOM 729 C CA . LYS A 1 88 ? -21.440 18.699 24.039 1.00 46.47 88 LYS A CA 1
ATOM 730 C C . LYS A 1 88 ? -22.463 18.223 23.007 1.00 46.47 88 LYS A C 1
ATOM 732 O O . LYS A 1 88 ? -23.353 17.458 23.363 1.00 46.47 88 LYS A O 1
ATOM 737 N N . ARG A 1 89 ? -22.356 18.655 21.745 1.00 39.69 89 ARG A N 1
ATOM 738 C CA . ARG A 1 89 ? -23.311 18.295 20.685 1.00 39.69 89 ARG A CA 1
ATOM 739 C C . ARG A 1 89 ? -22.843 17.090 19.870 1.00 39.69 89 ARG A C 1
ATOM 741 O O . ARG A 1 89 ? -23.668 16.284 19.452 1.00 39.69 89 ARG A O 1
ATOM 748 N N . THR A 1 90 ? -21.532 16.924 19.692 1.00 45.31 90 THR A N 1
ATOM 749 C CA . THR A 1 90 ? -20.964 15.853 18.853 1.00 45.31 90 THR A CA 1
ATOM 750 C C . THR A 1 90 ? -20.912 14.492 19.554 1.00 45.31 90 THR A C 1
ATOM 752 O O . THR A 1 90 ? -21.008 13.465 18.891 1.00 45.31 90 THR A O 1
ATOM 755 N N . THR A 1 91 ? -20.851 14.449 20.891 1.00 41.31 91 THR A N 1
ATOM 756 C CA . THR A 1 91 ? -20.910 13.189 21.665 1.00 41.31 91 THR A CA 1
ATOM 757 C C . THR A 1 91 ? -22.265 12.480 21.580 1.00 41.31 91 THR A C 1
ATOM 759 O O . THR A 1 91 ? -22.341 11.292 21.876 1.00 41.31 91 THR A O 1
ATOM 762 N N . ALA A 1 92 ? -23.319 13.168 21.131 1.00 39.81 92 ALA A N 1
ATOM 763 C CA . ALA A 1 92 ? -24.643 12.584 20.930 1.00 39.81 92 ALA A CA 1
ATOM 764 C C . ALA A 1 92 ? -24.826 11.907 19.556 1.00 39.81 92 ALA A C 1
ATOM 766 O O . ALA A 1 92 ? -25.846 11.260 19.348 1.00 39.81 92 ALA A O 1
ATOM 767 N N . ASN A 1 93 ? -23.877 12.052 18.618 1.00 41.72 93 ASN A N 1
ATOM 768 C CA . ASN A 1 93 ? -24.060 11.641 17.219 1.00 41.72 93 ASN A CA 1
ATOM 769 C C . ASN A 1 93 ? -22.924 10.759 16.675 1.00 41.72 93 ASN A C 1
ATOM 771 O O . ASN A 1 93 ? -22.647 10.748 15.474 1.00 41.72 93 ASN A O 1
ATOM 775 N N . THR A 1 94 ? -22.263 9.993 17.546 1.00 46.62 94 THR A N 1
ATOM 776 C CA . THR A 1 94 ? -21.426 8.872 17.107 1.00 46.62 94 THR A CA 1
ATOM 777 C C . THR A 1 94 ? -22.355 7.763 16.618 1.00 46.62 94 THR A C 1
ATOM 779 O O . THR A 1 94 ? -22.743 6.884 17.385 1.00 46.62 94 THR A O 1
ATOM 782 N N . LYS A 1 95 ? -22.758 7.833 15.344 1.00 39.81 95 LYS A N 1
ATOM 783 C CA . LYS A 1 95 ? -23.381 6.705 14.645 1.00 39.81 95 LYS A CA 1
ATOM 784 C C . LYS A 1 95 ? -22.463 5.492 14.802 1.00 39.81 95 LYS A C 1
ATOM 786 O O . LYS A 1 95 ? -21.268 5.569 14.507 1.00 39.81 95 LYS A O 1
ATOM 791 N N . SER A 1 96 ? -23.012 4.419 15.359 1.00 38.22 96 SER A N 1
ATOM 792 C CA . SER A 1 96 ? -22.324 3.151 15.559 1.00 38.22 96 SER A CA 1
ATOM 793 C C . SER A 1 96 ? -21.774 2.634 14.228 1.00 38.22 96 SER A C 1
ATOM 795 O O . SER A 1 96 ? -22.405 2.750 13.181 1.00 38.22 96 SER A O 1
ATOM 797 N N . LEU A 1 97 ? -20.584 2.035 14.288 1.00 45.84 97 LEU A N 1
ATOM 798 C CA . LEU A 1 97 ? -19.851 1.399 13.182 1.00 45.84 97 LEU A CA 1
ATOM 799 C C . LEU A 1 97 ? -20.612 0.259 12.466 1.00 45.84 97 LEU A C 1
ATOM 801 O O . LEU A 1 97 ? -20.065 -0.348 11.555 1.00 45.84 97 LEU A O 1
ATOM 805 N N . GLU A 1 98 ? -21.855 -0.019 12.856 1.00 41.47 98 GLU A N 1
ATOM 806 C CA . GLU A 1 98 ? -22.721 -1.072 12.315 1.00 41.47 98 GLU A CA 1
ATOM 807 C C . GLU A 1 98 ? -23.529 -0.616 11.081 1.00 41.47 98 GLU A C 1
ATOM 809 O O . GLU A 1 98 ? -24.199 -1.426 10.454 1.00 41.47 98 GLU A O 1
ATOM 814 N N . GLU A 1 99 ? -23.453 0.660 10.680 1.00 41.44 99 GLU A N 1
ATOM 815 C CA . GLU A 1 99 ? -24.155 1.177 9.485 1.00 41.44 99 GLU A CA 1
ATOM 816 C C . GLU A 1 99 ? -23.319 1.092 8.186 1.00 41.44 99 GLU A C 1
ATOM 818 O O . GLU A 1 99 ? -23.767 1.517 7.126 1.00 41.44 99 GLU A O 1
ATOM 823 N N . TYR A 1 100 ? -22.099 0.544 8.241 1.00 46.75 100 TYR A N 1
ATOM 824 C CA . TYR A 1 100 ? -21.170 0.440 7.099 1.00 46.75 100 TYR A CA 1
ATOM 825 C C . TYR A 1 100 ? -21.026 -0.991 6.542 1.00 46.75 100 TYR A C 1
ATOM 827 O O . TYR A 1 100 ? -20.003 -1.324 5.940 1.00 46.75 100 TYR A O 1
ATOM 835 N N . ASP A 1 101 ? -22.044 -1.832 6.732 1.00 36.38 101 ASP A N 1
ATOM 836 C CA . ASP A 1 101 ? -22.067 -3.224 6.252 1.00 36.38 101 ASP A CA 1
ATOM 837 C C . ASP A 1 101 ? -22.937 -3.450 5.002 1.00 36.38 101 ASP A C 1
ATOM 839 O O . ASP A 1 101 ? -23.132 -4.594 4.591 1.00 36.38 101 ASP A O 1
ATOM 843 N N . ASP A 1 102 ? -23.405 -2.391 4.334 1.00 41.19 102 ASP A N 1
ATOM 844 C CA . ASP A 1 102 ? -24.079 -2.544 3.043 1.00 41.19 102 ASP A CA 1
ATOM 845 C C . ASP A 1 102 ? -23.077 -2.420 1.883 1.00 41.19 102 ASP A C 1
ATOM 847 O O . ASP A 1 102 ? -22.586 -1.341 1.547 1.00 41.19 102 ASP A O 1
ATOM 851 N N . LEU A 1 103 ? -22.724 -3.567 1.293 1.00 46.25 103 LEU A N 1
ATOM 852 C CA . LEU A 1 103 ? -21.944 -3.661 0.053 1.00 46.25 103 LEU A CA 1
ATOM 853 C C . LEU A 1 103 ? -22.812 -3.469 -1.203 1.00 46.25 103 LEU A C 1
ATOM 855 O O . LEU A 1 103 ? -22.344 -3.759 -2.305 1.00 46.25 103 LEU A O 1
ATOM 859 N N . THR A 1 104 ? -24.046 -2.986 -1.063 1.00 37.97 104 THR A N 1
ATOM 860 C CA . THR A 1 104 ? -24.892 -2.589 -2.185 1.00 37.97 104 THR A CA 1
ATOM 861 C C . THR A 1 104 ? -25.158 -1.090 -2.132 1.00 37.97 104 THR A C 1
ATOM 863 O O . THR A 1 104 ? -25.474 -0.519 -1.092 1.00 37.97 104 THR A O 1
ATOM 866 N N . ASP A 1 105 ? -24.972 -0.411 -3.262 1.00 38.72 105 ASP A N 1
ATOM 867 C CA . ASP A 1 105 ? -25.617 0.879 -3.441 1.00 38.72 105 ASP A CA 1
ATOM 868 C C . ASP A 1 105 ? -27.143 0.666 -3.503 1.00 38.72 105 ASP A C 1
ATOM 870 O O . ASP A 1 105 ? -27.626 -0.449 -3.711 1.00 38.72 105 ASP A O 1
ATOM 874 N N . TYR A 1 106 ? -27.923 1.744 -3.385 1.00 44.44 106 TYR A N 1
ATOM 875 C CA . TYR A 1 106 ? -29.389 1.739 -3.552 1.00 44.44 106 TYR A CA 1
ATOM 876 C C . TYR A 1 106 ? -29.870 1.203 -4.928 1.00 44.44 106 TYR A C 1
ATOM 878 O O . TYR A 1 106 ? -31.073 1.182 -5.183 1.00 44.44 106 TYR A O 1
ATOM 886 N N . ASN A 1 107 ? -28.948 0.769 -5.801 1.00 38.53 107 ASN A N 1
ATOM 887 C CA . ASN A 1 107 ? -29.175 0.257 -7.148 1.00 38.53 107 ASN A CA 1
ATOM 888 C C . ASN A 1 107 ? -28.681 -1.194 -7.364 1.00 38.53 107 ASN A C 1
ATOM 890 O O . ASN A 1 107 ? -28.889 -1.730 -8.450 1.00 38.53 107 ASN A O 1
ATOM 894 N N . GLY A 1 108 ? -28.091 -1.861 -6.364 1.00 35.44 108 GLY A N 1
ATOM 895 C CA . GLY A 1 108 ? -27.725 -3.281 -6.430 1.00 35.44 108 GLY A CA 1
ATOM 896 C C . GLY A 1 108 ? -26.547 -3.648 -7.349 1.00 35.44 108 GLY A C 1
ATOM 897 O O . GLY A 1 108 ? -26.438 -4.811 -7.741 1.00 35.44 108 GLY A O 1
ATOM 898 N N . GLU A 1 109 ? -25.655 -2.718 -7.697 1.00 32.84 109 GLU A N 1
ATOM 899 C CA . GLU A 1 109 ? -24.533 -2.983 -8.615 1.00 32.84 109 GLU A CA 1
ATOM 900 C C . GLU A 1 109 ? -23.264 -3.433 -7.857 1.00 32.84 109 GLU A C 1
ATOM 902 O O . GLU A 1 109 ? -22.727 -2.734 -6.994 1.00 32.84 109 GLU A O 1
ATOM 907 N N . THR A 1 110 ? -22.728 -4.617 -8.186 1.00 38.59 110 THR A N 1
ATOM 908 C CA . THR A 1 110 ? -21.453 -5.098 -7.625 1.00 38.59 110 THR A CA 1
ATOM 909 C C . THR A 1 110 ? -20.277 -4.305 -8.199 1.00 38.59 110 THR A C 1
ATOM 911 O O . THR A 1 110 ? -19.991 -4.369 -9.394 1.00 38.59 110 THR A O 1
ATOM 914 N N . TYR A 1 111 ? -19.564 -3.583 -7.337 1.00 40.84 111 TYR A N 1
ATOM 915 C CA . TYR A 1 111 ? -18.562 -2.585 -7.714 1.00 40.84 111 TYR A CA 1
ATOM 916 C C . TYR A 1 111 ? -17.259 -3.197 -8.281 1.00 40.84 111 TYR A C 1
ATOM 918 O O . TYR A 1 111 ? -16.280 -3.413 -7.564 1.00 40.84 111 TYR A O 1
ATOM 926 N N . TYR A 1 112 ? -17.200 -3.417 -9.597 1.00 39.09 112 TYR A N 1
ATOM 927 C CA . TYR A 1 112 ? -15.946 -3.312 -10.351 1.00 39.09 112 TYR A CA 1
ATOM 928 C C . TYR A 1 112 ? -15.850 -1.888 -10.901 1.00 39.09 112 TYR A C 1
ATOM 930 O O . TYR A 1 112 ? -16.312 -1.593 -11.996 1.00 39.09 112 TYR A O 1
ATOM 938 N N . ASP A 1 113 ? -15.268 -0.994 -10.106 1.00 44.56 113 ASP A N 1
ATOM 939 C CA . ASP A 1 113 ? -15.074 0.417 -10.450 1.00 44.56 113 ASP A CA 1
ATOM 940 C C . ASP A 1 113 ? -14.149 0.587 -11.669 1.00 44.56 113 ASP A C 1
ATOM 942 O O . ASP A 1 113 ? -12.920 0.632 -11.526 1.00 44.56 113 ASP A O 1
ATOM 946 N N . GLN A 1 114 ? -14.721 0.671 -12.871 1.00 41.34 114 GLN A N 1
ATOM 947 C CA . GLN A 1 114 ? -13.981 0.971 -14.101 1.00 41.34 114 GLN A CA 1
ATOM 948 C C . GLN A 1 114 ? -13.252 2.327 -14.003 1.00 41.34 114 GLN A C 1
ATOM 950 O O . GLN A 1 114 ? -12.127 2.454 -14.495 1.00 41.34 114 GLN A O 1
ATOM 955 N N . ASP A 1 115 ? -13.775 3.287 -13.231 1.00 46.25 115 ASP A N 1
ATOM 956 C CA . ASP A 1 115 ? -13.159 4.609 -13.084 1.00 46.25 115 ASP A CA 1
ATOM 957 C C . ASP A 1 115 ? -11.828 4.587 -12.320 1.00 46.25 115 ASP A C 1
ATOM 959 O O . ASP A 1 115 ? -11.024 5.513 -12.453 1.00 46.25 115 ASP A O 1
ATOM 963 N N . PHE A 1 116 ? -11.574 3.585 -11.470 1.00 46.50 116 PHE A N 1
ATOM 964 C CA . PHE A 1 116 ? -10.282 3.463 -10.781 1.00 46.50 116 PHE A CA 1
ATOM 965 C C . PHE A 1 116 ? -9.178 2.971 -11.726 1.00 46.50 116 PHE A C 1
ATOM 967 O O . PHE A 1 116 ? -8.013 3.329 -11.549 1.00 46.50 116 PHE A O 1
ATOM 974 N N . TYR A 1 117 ? -9.540 2.183 -12.741 1.00 43.66 117 TYR A N 1
ATOM 975 C CA . TYR A 1 117 ? -8.616 1.745 -13.787 1.00 43.66 117 TYR A CA 1
ATOM 976 C C . TYR A 1 117 ? -8.293 2.894 -14.756 1.00 43.66 117 TYR A C 1
ATOM 978 O O . TYR A 1 117 ? -7.147 3.064 -15.175 1.00 43.66 117 TYR A O 1
ATOM 986 N N . GLU A 1 118 ? -9.292 3.720 -15.076 1.00 42.94 118 GLU A N 1
ATOM 987 C CA . GLU A 1 118 ? -9.174 4.800 -16.062 1.00 42.94 118 GLU A CA 1
ATOM 988 C C . GLU A 1 118 ? -8.566 6.092 -15.496 1.00 42.94 118 GLU A C 1
ATOM 990 O O . GLU A 1 118 ? -7.876 6.834 -16.209 1.00 42.94 118 GLU A O 1
ATOM 995 N N . ARG A 1 119 ? -8.719 6.348 -14.190 1.00 48.56 119 ARG A N 1
ATOM 996 C CA . ARG A 1 119 ? -8.040 7.458 -13.513 1.00 48.56 119 ARG A CA 1
ATOM 997 C C . ARG A 1 119 ? -6.557 7.142 -13.333 1.00 48.56 119 ARG A C 1
ATOM 999 O O . ARG A 1 119 ? -6.123 6.662 -12.287 1.00 48.56 119 ARG A O 1
ATOM 1006 N N . ARG A 1 120 ? -5.736 7.506 -14.330 1.00 41.44 120 ARG A N 1
ATOM 1007 C CA . ARG A 1 120 ? -4.285 7.688 -14.127 1.00 41.44 120 ARG A CA 1
ATOM 1008 C C . ARG A 1 120 ? -4.114 8.527 -12.859 1.00 41.44 120 ARG A C 1
ATOM 1010 O O . ARG A 1 120 ? -4.645 9.632 -12.793 1.00 41.44 120 ARG A O 1
ATOM 1017 N N . CYS A 1 121 ? -3.369 8.048 -11.864 1.00 45.81 121 CYS A N 1
ATOM 1018 C CA . CYS A 1 121 ? -2.945 8.898 -10.753 1.00 45.81 121 CYS A CA 1
ATOM 1019 C C . CYS A 1 121 ? -1.987 9.974 -11.301 1.00 45.81 121 CYS A C 1
ATOM 1021 O O . CYS A 1 121 ? -0.767 9.822 -11.229 1.00 45.81 121 CYS A O 1
ATOM 1023 N N . VAL A 1 122 ? -2.521 11.041 -11.902 1.00 37.66 122 VAL A N 1
ATOM 1024 C CA . VAL A 1 122 ? -1.756 12.175 -12.436 1.00 37.66 122 VAL A CA 1
ATOM 1025 C C . VAL A 1 122 ? -1.436 13.134 -11.288 1.00 37.66 122 VAL A C 1
ATOM 1027 O O . VAL A 1 122 ? -1.818 14.295 -11.283 1.00 37.66 122 VAL A O 1
ATOM 1030 N N . GLY A 1 123 ? -0.736 12.633 -10.272 1.00 38.47 123 GLY A N 1
ATOM 1031 C CA . GLY A 1 123 ? -0.046 13.487 -9.314 1.00 38.47 123 GLY A CA 1
ATOM 1032 C C . GLY A 1 123 ? 1.270 13.926 -9.942 1.00 38.47 123 GLY A C 1
ATOM 1033 O O . GLY A 1 123 ? 2.248 13.178 -9.899 1.00 38.47 123 GLY A O 1
ATOM 1034 N N . ARG A 1 124 ? 1.287 15.101 -10.579 1.00 28.23 124 ARG A N 1
ATOM 1035 C CA . ARG A 1 124 ? 2.516 15.769 -11.021 1.00 28.23 124 ARG A CA 1
ATOM 1036 C C . ARG A 1 124 ? 3.252 16.249 -9.768 1.00 28.23 124 ARG A C 1
ATOM 1038 O O . ARG A 1 124 ? 2.971 17.327 -9.266 1.00 28.23 124 ARG A O 1
ATOM 1045 N N . TRP A 1 125 ? 4.161 15.428 -9.256 1.00 35.12 125 TRP A N 1
ATOM 1046 C CA . TRP A 1 125 ? 5.173 15.878 -8.305 1.00 35.12 125 TRP A CA 1
ATOM 1047 C C . TRP A 1 125 ? 6.293 16.513 -9.131 1.00 35.12 125 TRP A C 1
ATOM 1049 O O . TRP A 1 125 ? 7.074 15.797 -9.760 1.00 35.12 125 TRP A O 1
ATOM 1059 N N . SER A 1 126 ? 6.243 17.843 -9.247 1.00 32.19 126 SER A N 1
ATOM 1060 C CA . SER A 1 126 ? 7.338 18.686 -9.741 1.00 32.19 126 SER A CA 1
ATOM 1061 C C . SER A 1 126 ? 8.381 18.888 -8.657 1.00 32.19 126 SER A C 1
ATOM 1063 O O . SER A 1 126 ? 7.937 19.130 -7.512 1.00 32.19 126 SER A O 1
#

pLDDT: mean 71.98, std 23.89, range [28.23, 96.12]

Radius of gyration: 19.12 Å; chains: 1; bounding box: 50×43×40 Å

Organism: NCBI:txid252671

InterPro domains:
  IPR006103 Glycoside hydrolase family 2, catalytic domain [PF02836] (3-74)
  IPR017853 Glycoside hydrolase superfamily [SSF51445] (2-73)